Protein AF-A0A940UFV4-F1 (afdb_monomer_lite)

Sequence (91 aa):
MKKFSGSCAVFVGAVFCISLAAVAAAAPVVVFDQAHDERFVITSDEPLQLSGLAAVMKAEGLDVRSGSAPLTDDSLKGVDALVSSGPFRPL

Secondary structure (DSSP, 8-state):
-----THHHHHHHHHHHHHTT---PPPPEEEEE-TT--SS-SS--STT-THHHHHHHHHTT-EEEEE-S---TTTTTT-SEEE-S--SS--

Radius of gyration: 23.02 Å; chains: 1; bounding box: 46×26×75 Å

pLDDT: mean 84.58, std 18.18, range [38.47, 98.31]

Foldseek 3Di:
DDDDDCPVVVVVVVVVVVVVPPPPDQAAEEEEEPLQVQPADLVDPDPNHCVVVQVVSVVVVHRYYYDNDPDDPVSCVRHRYYDYDDGPHDD

Structure (mmCIF, N/CA/C/O backbone):
data_AF-A0A940UFV4-F1
#
_entry.id   AF-A0A940UFV4-F1
#
loop_
_atom_site.group_PDB
_atom_site.id
_atom_site.type_symbol
_atom_site.label_atom_id
_atom_site.label_alt_id
_atom_site.label_comp_id
_atom_site.label_asym_id
_atom_site.label_entity_id
_atom_site.label_seq_id
_atom_site.pdbx_PDB_ins_code
_atom_site.Cartn_x
_atom_site.Cartn_y
_atom_site.Cartn_z
_atom_site.occupancy
_atom_site.B_iso_or_equiv
_atom_site.auth_seq_id
_atom_site.auth_comp_id
_atom_site.auth_asym_id
_atom_site.auth_atom_id
_atom_site.pdbx_PDB_model_num
ATOM 1 N N 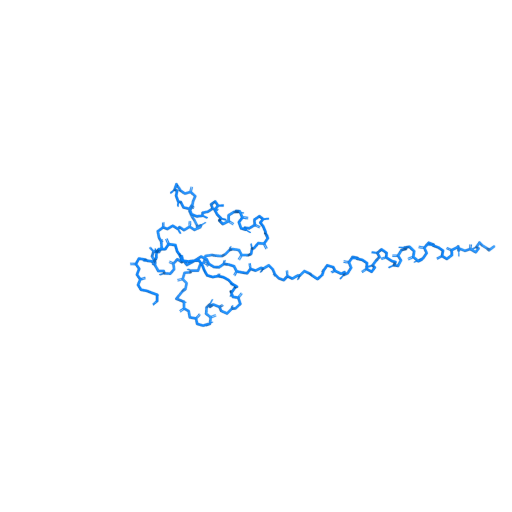. MET A 1 1 ? -30.409 -2.983 59.836 1.00 38.47 1 MET A N 1
ATOM 2 C CA . MET A 1 1 ? -30.386 -3.494 58.446 1.00 38.47 1 MET A CA 1
ATOM 3 C C . MET A 1 1 ? -30.506 -2.293 57.511 1.00 38.47 1 MET A C 1
ATOM 5 O O . MET A 1 1 ? -31.558 -1.668 57.472 1.00 38.47 1 MET A O 1
ATOM 9 N N . LYS A 1 2 ? -29.397 -1.863 56.893 1.00 41.72 2 LYS A N 1
ATOM 10 C CA . LYS A 1 2 ? -29.335 -0.641 56.070 1.00 41.72 2 LYS A CA 1
ATOM 11 C C . LYS A 1 2 ? -29.897 -0.950 54.680 1.00 41.72 2 LYS A C 1
ATOM 13 O O . LYS A 1 2 ? -29.318 -1.755 53.959 1.00 41.72 2 LYS A O 1
ATOM 18 N N . LYS A 1 3 ? -31.036 -0.343 54.332 1.00 49.16 3 LYS A N 1
ATOM 19 C CA . LYS A 1 3 ? -31.616 -0.390 52.983 1.00 49.16 3 LYS A CA 1
ATOM 20 C C . LYS A 1 3 ? -30.663 0.350 52.041 1.00 49.16 3 LYS A C 1
ATOM 22 O O . LYS A 1 3 ? -30.576 1.573 52.096 1.00 49.16 3 LYS A O 1
ATOM 27 N N . PHE A 1 4 ? -29.903 -0.396 51.245 1.00 49.28 4 PHE A N 1
ATOM 28 C CA . PHE A 1 4 ? -29.076 0.171 50.186 1.00 49.28 4 PHE A CA 1
ATOM 29 C C . PHE A 1 4 ? -29.997 0.784 49.124 1.00 49.28 4 PHE A C 1
ATOM 31 O O . PHE A 1 4 ? -30.858 0.112 48.561 1.00 49.28 4 PHE A O 1
ATOM 38 N N . SER A 1 5 ? -29.849 2.094 48.936 1.00 49.38 5 SER A N 1
ATOM 39 C CA . SER A 1 5 ? -30.616 2.923 48.009 1.00 49.38 5 SER A CA 1
ATOM 40 C C . SER A 1 5 ? -30.352 2.501 46.558 1.00 49.38 5 SER A C 1
ATOM 42 O O . SER A 1 5 ? -29.202 2.468 46.115 1.00 49.38 5 SER A O 1
ATOM 44 N N . GLY A 1 6 ? -31.422 2.186 45.821 1.00 55.53 6 GLY A N 1
ATOM 45 C CA . GLY A 1 6 ? -31.391 1.679 44.443 1.00 55.53 6 GLY A CA 1
ATOM 46 C C . GLY A 1 6 ? -30.798 2.637 43.401 1.00 55.53 6 GLY A C 1
ATOM 47 O O . GLY A 1 6 ? -30.512 2.207 42.288 1.00 55.53 6 GLY A O 1
ATOM 48 N N . SER A 1 7 ? -30.534 3.900 43.751 1.00 54.72 7 SER A N 1
ATOM 49 C CA . SER A 1 7 ? -29.946 4.884 42.828 1.00 54.72 7 SER A CA 1
ATOM 50 C C . SER A 1 7 ? -28.494 4.583 42.440 1.00 54.72 7 SER A C 1
ATOM 52 O O . SER A 1 7 ? -28.064 4.981 41.362 1.00 54.72 7 SER A O 1
ATOM 54 N N . CYS A 1 8 ? -27.739 3.856 43.274 1.00 51.53 8 CYS A N 1
ATOM 55 C CA . CYS A 1 8 ? -26.339 3.523 42.978 1.00 51.53 8 CYS A CA 1
ATOM 56 C C . CYS A 1 8 ? -26.228 2.390 41.939 1.00 51.53 8 CYS A C 1
ATOM 58 O O . CYS A 1 8 ? -25.389 2.435 41.045 1.00 51.53 8 CYS A O 1
ATOM 60 N N . ALA A 1 9 ? -27.131 1.404 42.004 1.00 55.12 9 ALA A N 1
ATOM 61 C CA . ALA A 1 9 ? -27.144 0.272 41.077 1.00 55.12 9 ALA A CA 1
ATOM 62 C C . ALA A 1 9 ? -27.529 0.687 39.646 1.00 55.12 9 ALA A C 1
ATOM 64 O O . ALA A 1 9 ? -26.972 0.169 38.681 1.00 55.12 9 ALA A O 1
ATOM 65 N N . VAL A 1 10 ? -28.436 1.661 39.505 1.00 57.22 10 VAL A N 1
ATOM 66 C CA . VAL A 1 10 ? -28.870 2.178 38.196 1.00 57.22 10 VAL A CA 1
ATOM 67 C C . VAL A 1 10 ? -27.757 2.978 37.513 1.00 57.22 10 VAL A C 1
ATOM 69 O O . VAL A 1 10 ? -27.536 2.815 36.316 1.00 57.22 10 VAL A O 1
ATOM 72 N N . PHE A 1 11 ? -27.005 3.784 38.271 1.00 56.47 11 PHE A N 1
ATOM 73 C CA . PHE A 1 11 ? -25.869 4.542 37.735 1.00 56.47 11 PHE A CA 1
ATOM 74 C C . PHE A 1 11 ? -24.725 3.631 37.271 1.00 56.47 11 PHE A C 1
ATOM 76 O O . PHE A 1 11 ? -24.172 3.844 36.195 1.00 56.47 11 PHE A O 1
ATOM 83 N N . VAL A 1 12 ? -24.403 2.584 38.038 1.00 59.34 12 VAL A N 1
ATOM 84 C CA . VAL A 1 12 ? -23.356 1.616 37.665 1.00 59.34 12 VAL A CA 1
ATOM 85 C C . VAL A 1 12 ? -23.765 0.796 36.434 1.00 59.34 12 VAL A C 1
ATOM 87 O O . VAL A 1 12 ? -22.943 0.585 35.544 1.00 59.34 12 VAL A O 1
ATOM 90 N N . GLY A 1 13 ? -25.036 0.393 36.335 1.00 58.50 13 GLY A N 1
ATOM 91 C CA . GLY A 1 13 ? -25.554 -0.323 35.163 1.00 58.50 13 GLY A CA 1
ATOM 92 C C . GLY A 1 13 ? -25.553 0.522 33.884 1.00 58.50 13 GLY A C 1
ATOM 93 O O . GLY A 1 13 ? -25.146 0.039 32.831 1.00 58.50 13 GLY A O 1
ATOM 94 N N . ALA A 1 14 ? -25.939 1.800 33.973 1.00 58.50 14 ALA A N 1
ATOM 95 C CA . ALA A 1 14 ? -25.961 2.704 32.821 1.00 58.50 14 ALA A CA 1
ATOM 96 C C . ALA A 1 14 ? -24.553 3.008 32.274 1.00 58.50 14 ALA A C 1
ATOM 98 O O . ALA A 1 14 ? -24.367 3.056 31.060 1.00 58.50 14 ALA A O 1
ATOM 99 N N . VAL A 1 15 ? -23.550 3.153 33.147 1.00 59.06 15 VAL A N 1
ATOM 100 C CA . VAL A 1 15 ? -22.149 3.376 32.742 1.00 59.06 15 VAL A CA 1
ATOM 101 C C . VAL A 1 15 ? -21.542 2.129 32.085 1.00 59.06 15 VAL A C 1
ATOM 103 O O . VAL A 1 15 ? -20.798 2.258 31.117 1.00 59.06 15 VAL A O 1
ATOM 106 N N . PHE A 1 16 ? -21.901 0.926 32.549 1.00 60.88 16 PHE A N 1
ATOM 107 C CA . PHE A 1 16 ? -21.438 -0.334 31.955 1.00 60.88 16 PHE A CA 1
ATOM 108 C C . PHE A 1 16 ? -22.029 -0.592 30.559 1.00 60.88 16 PHE A C 1
ATOM 110 O O . PHE A 1 16 ? -21.358 -1.154 29.704 1.00 60.88 16 PHE A O 1
ATOM 117 N N . CYS A 1 17 ? -23.258 -0.150 30.276 1.00 58.34 17 CYS A N 1
ATOM 118 C CA . CYS A 1 17 ? -23.839 -0.302 28.937 1.00 58.34 17 CYS A CA 1
ATOM 119 C C . CYS A 1 17 ? -23.240 0.662 27.897 1.00 58.34 17 CYS A C 1
ATOM 121 O O . CYS A 1 17 ? -23.220 0.334 26.712 1.00 58.34 17 CYS A O 1
ATOM 123 N N . ILE A 1 18 ? -22.731 1.829 28.314 1.00 59.41 18 ILE A N 1
ATOM 124 C CA . ILE A 1 18 ? -22.127 2.818 27.402 1.00 59.41 18 ILE A CA 1
ATOM 125 C C . ILE A 1 18 ? -20.739 2.360 26.918 1.00 59.41 18 ILE A C 1
ATOM 127 O O . ILE A 1 18 ? -20.363 2.652 25.785 1.00 59.41 18 ILE A O 1
ATOM 131 N N . SER A 1 19 ? -19.996 1.585 27.714 1.00 56.94 19 SER A N 1
ATOM 132 C CA . SER A 1 19 ? -18.667 1.084 27.330 1.00 56.94 19 SER A CA 1
ATOM 133 C C . SER A 1 19 ? -18.690 -0.077 26.326 1.00 56.94 19 SER A C 1
ATOM 135 O O . SER A 1 19 ? -17.685 -0.302 25.658 1.00 56.94 19 SER A O 1
ATOM 137 N N . LEU A 1 20 ? -19.816 -0.786 26.164 1.00 56.19 20 LEU A N 1
ATOM 138 C CA . LEU A 1 20 ? -19.953 -1.863 25.169 1.00 56.19 20 LEU A CA 1
ATOM 139 C C . LEU A 1 20 ? -20.362 -1.378 23.767 1.00 56.19 20 LEU A C 1
ATOM 141 O O . LEU A 1 20 ? -20.310 -2.160 22.821 1.00 56.19 20 LEU A O 1
ATOM 145 N N . ALA A 1 21 ? -20.758 -0.112 23.607 1.00 54.97 21 ALA A N 1
ATOM 146 C CA . ALA A 1 21 ? -21.214 0.422 22.320 1.00 54.97 21 ALA A CA 1
ATOM 147 C C . ALA A 1 21 ? -20.074 0.884 21.393 1.00 54.97 21 ALA A C 1
ATOM 149 O O . ALA A 1 21 ? -20.333 1.284 20.258 1.00 54.97 21 ALA A O 1
ATOM 150 N N . ALA A 1 22 ? -18.814 0.798 21.832 1.00 58.47 22 ALA A N 1
ATOM 151 C CA . ALA A 1 22 ? -17.667 0.937 20.945 1.00 58.47 22 ALA A CA 1
ATOM 152 C C . ALA A 1 22 ? -17.531 -0.340 20.100 1.00 58.47 22 ALA A C 1
ATOM 154 O O . ALA A 1 22 ? -16.678 -1.191 20.348 1.00 58.47 22 ALA A O 1
ATOM 155 N N . VAL A 1 23 ? -18.406 -0.492 19.105 1.00 58.97 23 VAL A N 1
ATOM 156 C CA . VAL A 1 23 ? -18.178 -1.416 17.996 1.00 58.97 23 VAL A CA 1
ATOM 157 C C . VAL A 1 23 ? -16.921 -0.908 17.299 1.00 58.97 23 VAL A C 1
ATOM 159 O O . VAL A 1 23 ? -16.972 0.059 16.543 1.00 58.97 23 VAL A O 1
ATOM 162 N N . ALA A 1 24 ? -15.775 -1.507 17.620 1.00 65.50 24 ALA A N 1
ATOM 163 C CA . ALA A 1 24 ? -14.534 -1.267 16.907 1.00 65.50 24 ALA A CA 1
ATOM 164 C C . ALA A 1 24 ? -14.724 -1.784 15.475 1.00 65.50 24 ALA A C 1
ATOM 166 O O . ALA A 1 24 ? -14.530 -2.968 15.200 1.00 65.50 24 ALA A O 1
ATOM 167 N N . ALA A 1 25 ? -15.192 -0.913 14.577 1.00 73.19 25 ALA A N 1
ATOM 168 C CA . ALA A 1 25 ? -15.132 -1.178 13.151 1.00 73.19 25 ALA A CA 1
ATOM 169 C C . ALA A 1 25 ? -13.660 -1.419 12.796 1.00 73.19 25 ALA A C 1
ATOM 171 O O . ALA A 1 25 ? -12.784 -0.694 13.272 1.00 73.19 25 ALA A O 1
ATOM 172 N N . ALA A 1 26 ? -13.386 -2.472 12.023 1.00 83.69 26 ALA A N 1
ATOM 173 C CA . ALA A 1 26 ? -12.031 -2.743 11.569 1.00 83.69 26 ALA A CA 1
ATOM 174 C C . ALA A 1 26 ? -11.492 -1.507 10.831 1.00 83.69 26 ALA A C 1
ATOM 176 O O . ALA A 1 26 ? -12.220 -0.885 10.055 1.00 83.69 26 ALA A O 1
ATOM 177 N N . ALA A 1 27 ? -10.241 -1.140 11.113 1.00 93.00 27 ALA A N 1
ATOM 178 C CA . ALA A 1 27 ? -9.574 -0.043 10.426 1.00 93.00 27 ALA A CA 1
ATOM 179 C C . ALA A 1 27 ? -9.579 -0.305 8.910 1.00 93.00 27 ALA A C 1
ATOM 181 O O . ALA A 1 27 ? -9.217 -1.418 8.515 1.00 93.00 27 ALA A O 1
ATOM 182 N N . PRO A 1 28 ? -9.953 0.679 8.068 1.00 96.62 28 PRO A N 1
ATOM 183 C CA . PRO A 1 28 ? -9.878 0.521 6.625 1.00 96.62 28 PRO A CA 1
ATOM 184 C C . PRO A 1 28 ? -8.458 0.154 6.191 1.00 96.62 28 PRO A C 1
ATOM 186 O O . PRO A 1 28 ? -7.489 0.799 6.606 1.00 96.62 28 PRO A O 1
ATOM 189 N N . VAL A 1 29 ? -8.340 -0.875 5.361 1.00 98.12 29 VAL A N 1
ATOM 190 C CA . VAL A 1 29 ? -7.069 -1.391 4.85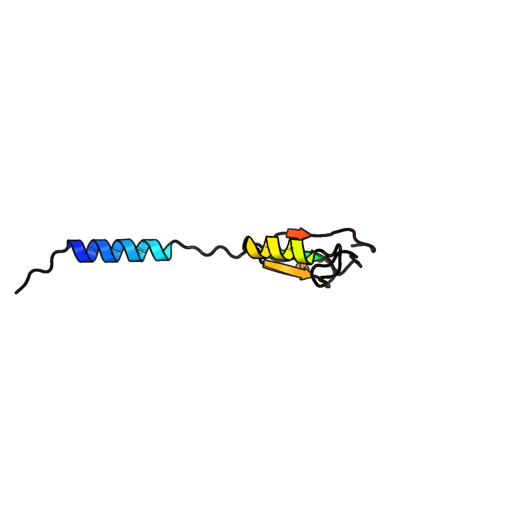8 1.00 98.12 29 VAL A CA 1
ATOM 191 C C . VAL A 1 29 ? -6.698 -0.661 3.575 1.00 98.12 29 VAL A C 1
ATOM 193 O O . VAL A 1 29 ? -7.387 -0.765 2.559 1.00 98.12 29 VAL A O 1
ATOM 196 N N . VAL A 1 30 ? -5.566 0.038 3.607 1.00 98.31 30 VAL A N 1
ATOM 197 C CA . VAL A 1 30 ? -4.993 0.731 2.452 1.00 98.31 30 VAL A CA 1
ATOM 198 C C . VAL A 1 30 ? -3.698 0.055 2.042 1.00 98.31 30 VAL A C 1
ATOM 200 O O . VAL A 1 30 ? -2.758 -0.040 2.833 1.00 98.31 30 VAL A O 1
ATOM 203 N N . VAL A 1 31 ? -3.624 -0.377 0.787 1.00 98.12 31 VAL A N 1
ATOM 204 C CA . VAL A 1 31 ? -2.413 -0.970 0.213 1.00 98.12 31 VAL A CA 1
ATOM 205 C C . VAL A 1 31 ? -1.771 0.012 -0.757 1.00 98.12 31 VAL A C 1
ATOM 207 O O . VAL A 1 31 ? -2.411 0.470 -1.698 1.00 98.12 31 VAL A O 1
ATOM 210 N N . PHE A 1 32 ? -0.494 0.312 -0.540 1.00 97.75 32 PHE A N 1
ATOM 211 C CA . PHE A 1 32 ? 0.351 1.016 -1.501 1.00 97.75 32 PHE A CA 1
ATOM 212 C C . PHE A 1 32 ? 1.010 -0.002 -2.421 1.00 97.75 32 PHE A C 1
ATOM 214 O O . PHE A 1 32 ? 1.762 -0.860 -1.946 1.00 97.75 32 PHE A O 1
ATOM 221 N N . ASP A 1 33 ? 0.728 0.097 -3.715 1.00 96.81 33 ASP A N 1
ATOM 222 C CA . ASP A 1 33 ? 1.348 -0.742 -4.729 1.00 96.81 33 ASP A CA 1
ATOM 223 C C . ASP A 1 33 ? 2.866 -0.516 -4.763 1.00 96.81 33 ASP A C 1
ATOM 225 O O . ASP A 1 33 ? 3.363 0.608 -4.722 1.00 96.81 33 ASP A O 1
ATOM 229 N N . GLN A 1 34 ? 3.608 -1.615 -4.793 1.00 94.94 34 GLN A N 1
ATOM 230 C CA . GLN A 1 34 ? 5.042 -1.686 -5.058 1.00 94.94 34 GLN A CA 1
ATOM 231 C C . GLN A 1 34 ? 5.374 -2.850 -5.999 1.00 94.94 34 GLN A C 1
ATOM 233 O O . GLN A 1 34 ? 6.540 -3.063 -6.329 1.00 94.94 34 GLN A O 1
ATOM 238 N N . ALA A 1 35 ? 4.371 -3.614 -6.441 1.00 94.19 35 ALA A N 1
ATOM 239 C CA . ALA A 1 35 ? 4.566 -4.687 -7.398 1.00 94.19 35 ALA A CA 1
ATOM 240 C C . ALA A 1 35 ? 4.929 -4.118 -8.773 1.00 94.19 35 ALA A C 1
ATOM 242 O O . ALA A 1 35 ? 5.644 -4.779 -9.518 1.00 94.19 35 ALA A O 1
ATOM 243 N N . HIS A 1 36 ? 4.504 -2.893 -9.099 1.00 96.12 36 HIS A N 1
ATOM 244 C CA . HIS A 1 36 ? 4.638 -2.307 -10.438 1.00 96.12 36 HIS A CA 1
ATOM 245 C C . HIS A 1 36 ? 5.749 -1.263 -10.593 1.00 96.12 36 HIS A C 1
ATOM 247 O O . HIS A 1 36 ? 5.622 -0.305 -11.358 1.00 96.12 36 HIS A O 1
ATOM 253 N N . ASP A 1 37 ? 6.873 -1.475 -9.906 1.00 94.50 37 ASP A N 1
ATOM 254 C CA . ASP A 1 37 ? 8.078 -0.634 -9.999 1.00 94.50 37 ASP A CA 1
ATOM 255 C C . ASP A 1 37 ? 7.851 0.850 -9.646 1.00 94.50 37 ASP A C 1
ATOM 257 O O . ASP A 1 37 ? 8.607 1.731 -10.078 1.00 94.50 37 ASP A O 1
ATOM 261 N N . GLU A 1 38 ? 6.835 1.098 -8.818 1.00 93.62 38 GLU A N 1
ATOM 262 C CA . GLU A 1 38 ? 6.488 2.383 -8.213 1.00 93.62 38 GLU A CA 1
ATOM 263 C C . GLU A 1 38 ? 7.732 3.038 -7.589 1.00 93.62 38 GLU A C 1
ATOM 265 O O . GLU A 1 38 ? 8.476 2.424 -6.820 1.00 93.62 38 GLU A O 1
ATOM 270 N N . ARG A 1 39 ? 8.000 4.296 -7.960 1.00 93.81 39 ARG A N 1
ATOM 271 C CA . ARG A 1 39 ? 9.203 5.032 -7.516 1.00 93.81 39 ARG A CA 1
ATOM 272 C C . ARG A 1 39 ? 9.011 5.752 -6.181 1.00 93.81 39 ARG A C 1
ATOM 274 O O . ARG A 1 39 ? 10.004 6.096 -5.539 1.00 93.81 39 ARG A O 1
ATOM 281 N N . PHE A 1 40 ? 7.758 5.987 -5.797 1.00 94.94 40 PHE A N 1
ATOM 282 C CA . PHE A 1 40 ? 7.369 6.669 -4.569 1.00 94.94 40 PHE A CA 1
ATOM 283 C C . PHE A 1 40 ? 6.780 5.640 -3.598 1.00 94.94 40 PHE A C 1
ATOM 285 O O . PHE A 1 40 ? 5.618 5.263 -3.682 1.00 94.94 40 PHE A O 1
ATOM 292 N N . VAL A 1 41 ? 7.599 5.144 -2.676 1.00 95.81 41 VAL A N 1
ATOM 293 C CA . VAL A 1 41 ? 7.248 4.048 -1.770 1.00 95.81 41 VAL A CA 1
ATOM 294 C C . VAL A 1 41 ? 7.049 4.537 -0.339 1.00 95.81 41 VAL A C 1
ATOM 296 O O . VAL A 1 41 ? 7.589 5.555 0.085 1.00 95.81 41 VAL A O 1
ATOM 299 N N . ILE A 1 42 ? 6.282 3.781 0.445 1.00 97.12 42 ILE A N 1
ATOM 300 C CA . ILE A 1 42 ? 6.080 4.048 1.881 1.00 97.12 42 ILE A CA 1
ATOM 301 C C . ILE A 1 42 ? 7.155 3.406 2.771 1.00 97.12 42 ILE A C 1
ATOM 303 O O . ILE A 1 42 ? 7.177 3.626 3.978 1.00 97.12 42 ILE A O 1
ATOM 307 N N . THR A 1 43 ? 8.012 2.571 2.179 1.00 96.06 43 THR A N 1
ATOM 308 C CA . THR A 1 43 ? 9.069 1.791 2.843 1.00 96.06 43 THR A CA 1
ATOM 309 C C . THR A 1 43 ? 10.407 2.529 2.904 1.00 96.06 43 THR A C 1
ATOM 311 O O . THR A 1 43 ? 11.366 1.987 3.444 1.00 96.06 43 THR A O 1
ATOM 314 N N . SER A 1 44 ? 10.473 3.754 2.373 1.00 95.50 44 SER A N 1
ATOM 315 C CA . SER A 1 44 ? 11.648 4.624 2.402 1.00 95.50 44 SER A CA 1
ATOM 316 C C . SER A 1 44 ? 11.291 5.991 2.990 1.00 95.50 44 SER A C 1
ATOM 318 O O . SER A 1 44 ? 10.204 6.526 2.759 1.00 95.50 44 SER A O 1
ATOM 320 N N . ASP A 1 45 ? 12.207 6.543 3.776 1.00 95.81 45 ASP A N 1
ATOM 321 C CA . ASP A 1 45 ? 1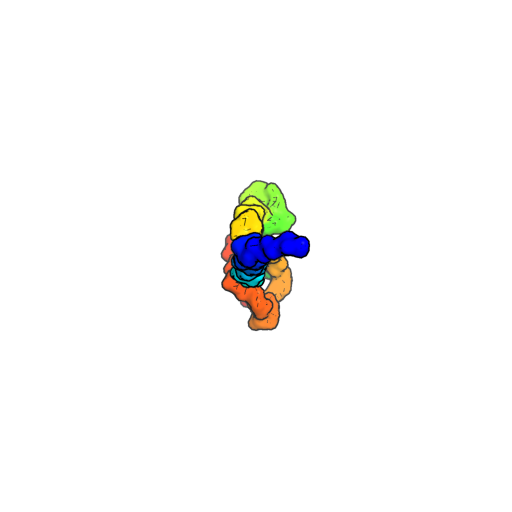2.170 7.866 4.405 1.00 95.81 45 ASP A CA 1
ATOM 322 C C . ASP A 1 45 ? 13.006 8.917 3.654 1.00 95.81 45 ASP A C 1
ATOM 324 O O . ASP A 1 45 ? 13.111 10.061 4.095 1.00 95.81 45 ASP A O 1
ATOM 328 N N . GLU A 1 46 ? 13.551 8.554 2.491 1.00 96.00 46 GLU A N 1
ATOM 329 C CA . GLU A 1 46 ? 14.258 9.476 1.605 1.00 96.00 46 GLU A CA 1
ATOM 330 C C . GLU A 1 46 ? 13.330 10.593 1.084 1.00 96.00 46 GLU A C 1
ATOM 332 O O . GLU A 1 46 ? 12.100 10.441 1.049 1.00 96.00 46 GLU A O 1
ATOM 337 N N . PRO A 1 47 ? 13.884 11.732 0.629 1.00 94.75 47 PRO A N 1
ATOM 338 C CA . PRO A 1 47 ? 13.085 12.820 0.083 1.00 94.75 47 PRO A CA 1
ATOM 339 C C . PRO A 1 47 ? 12.125 12.362 -1.023 1.00 94.75 47 PRO A C 1
ATOM 341 O O . PRO A 1 47 ? 12.477 11.552 -1.880 1.00 94.75 47 PRO A O 1
ATOM 344 N N . LEU A 1 48 ? 10.920 12.947 -1.024 1.00 92.31 48 LEU A N 1
ATOM 345 C CA . LEU A 1 48 ? 9.824 12.692 -1.977 1.00 92.31 48 LEU A CA 1
ATOM 346 C C . LEU A 1 48 ? 9.145 11.319 -1.861 1.00 92.31 48 LEU A C 1
ATOM 348 O O . LEU A 1 48 ? 8.180 11.069 -2.580 1.00 92.31 48 LEU A O 1
ATOM 352 N N . GLN A 1 49 ? 9.592 10.453 -0.953 1.00 97.00 49 GLN A N 1
ATOM 353 C CA . GLN A 1 49 ? 8.926 9.183 -0.679 1.00 97.00 49 GLN A CA 1
ATOM 354 C C . GLN A 1 49 ? 7.610 9.386 0.092 1.00 97.00 49 GLN A C 1
ATOM 356 O O . GLN A 1 49 ? 7.343 10.449 0.658 1.00 97.00 49 GLN A O 1
ATOM 361 N N . LEU A 1 50 ? 6.756 8.358 0.116 1.00 97.25 50 LEU A N 1
ATOM 362 C CA . LEU A 1 50 ? 5.389 8.449 0.654 1.00 97.25 50 LEU A CA 1
ATOM 363 C C . LEU A 1 50 ? 5.271 8.030 2.123 1.00 97.25 50 LEU A C 1
ATOM 365 O O . LEU A 1 50 ? 4.162 7.948 2.651 1.00 97.25 50 LEU A O 1
ATOM 369 N N . SER A 1 51 ? 6.383 7.784 2.815 1.00 97.25 51 SER A N 1
ATOM 370 C CA . SER A 1 51 ? 6.385 7.428 4.242 1.00 97.25 51 SER A CA 1
ATOM 371 C C . SER A 1 51 ? 5.695 8.482 5.117 1.00 97.25 51 SER A C 1
ATOM 373 O O . SER A 1 51 ? 4.959 8.120 6.036 1.00 97.25 51 SER A O 1
ATOM 375 N N . GLY A 1 52 ? 5.835 9.773 4.793 1.00 97.31 52 GLY A N 1
ATOM 376 C CA . GLY A 1 52 ? 5.118 10.858 5.474 1.00 97.31 52 GLY A CA 1
ATOM 377 C C . GLY A 1 52 ? 3.597 10.789 5.289 1.00 97.31 52 GLY A C 1
ATOM 378 O O . GLY A 1 52 ? 2.851 10.920 6.258 1.00 97.31 52 GLY A O 1
ATOM 379 N N . LEU A 1 53 ? 3.124 10.507 4.070 1.00 97.00 53 LEU A N 1
ATOM 380 C CA . LEU A 1 53 ? 1.696 10.306 3.801 1.00 97.00 53 LEU A CA 1
ATOM 381 C C . LEU A 1 53 ? 1.169 9.067 4.536 1.00 97.00 53 LEU A C 1
ATOM 383 O O . LEU A 1 53 ? 0.131 9.133 5.192 1.00 97.00 53 LEU A O 1
ATOM 387 N N . ALA A 1 54 ? 1.912 7.958 4.490 1.00 97.81 54 ALA A N 1
ATOM 388 C CA . ALA A 1 54 ? 1.563 6.744 5.219 1.00 97.81 54 ALA A CA 1
ATOM 389 C C . ALA A 1 54 ? 1.479 6.984 6.733 1.00 97.81 54 ALA A C 1
ATOM 391 O O . ALA A 1 54 ? 0.601 6.428 7.389 1.00 97.81 54 ALA A O 1
ATOM 392 N N . ALA A 1 55 ? 2.359 7.819 7.294 1.00 97.94 55 ALA A N 1
ATOM 393 C CA . ALA A 1 55 ? 2.315 8.191 8.704 1.00 97.94 55 ALA A CA 1
ATOM 394 C C . ALA A 1 55 ? 1.044 8.981 9.053 1.00 97.94 55 ALA A C 1
ATOM 396 O O . ALA A 1 55 ? 0.402 8.664 10.051 1.00 97.94 55 ALA A O 1
ATOM 397 N N . VAL A 1 56 ? 0.644 9.948 8.217 1.00 98.12 56 VAL A N 1
ATOM 398 C CA . VAL A 1 56 ? -0.617 10.691 8.395 1.00 98.12 56 VAL A CA 1
ATOM 399 C C . VAL A 1 56 ? -1.816 9.741 8.345 1.00 98.12 56 VAL A C 1
ATOM 401 O O . VAL A 1 56 ? -2.641 9.753 9.248 1.00 98.12 56 VAL A O 1
ATOM 404 N N . MET A 1 57 ? -1.883 8.853 7.351 1.00 97.94 57 MET A N 1
ATOM 405 C CA . MET A 1 57 ? -2.990 7.895 7.227 1.00 97.94 57 MET A CA 1
ATOM 406 C C . MET A 1 57 ? -3.061 6.924 8.417 1.00 97.94 57 MET A C 1
ATOM 408 O O . MET A 1 57 ? -4.140 6.653 8.935 1.00 97.94 57 MET A O 1
ATOM 412 N N . LYS A 1 58 ? -1.916 6.441 8.912 1.00 97.81 58 LYS A N 1
ATOM 413 C CA . LYS A 1 58 ? -1.873 5.624 10.137 1.00 97.81 58 LYS A CA 1
ATOM 414 C C . LYS A 1 58 ? -2.342 6.407 11.365 1.00 97.81 58 LYS A C 1
ATOM 416 O O . LYS A 1 58 ? -3.034 5.843 12.207 1.00 97.81 58 LYS A O 1
ATOM 421 N N . ALA A 1 59 ? -1.983 7.688 11.471 1.00 97.69 59 ALA A N 1
ATOM 422 C CA . ALA A 1 59 ? -2.426 8.552 12.565 1.00 97.69 59 ALA A CA 1
ATOM 423 C C . ALA A 1 59 ? -3.949 8.780 12.553 1.00 97.69 59 ALA A C 1
ATOM 425 O O . ALA A 1 59 ? -4.554 8.859 13.618 1.00 97.69 59 ALA A O 1
ATOM 426 N N . GLU A 1 60 ? -4.569 8.788 11.371 1.00 96.88 60 GLU A N 1
ATOM 427 C CA . GLU A 1 60 ? -6.030 8.826 11.184 1.00 96.88 60 GLU A CA 1
ATOM 428 C C . GLU A 1 60 ? -6.715 7.460 11.411 1.00 96.88 60 GLU A C 1
ATOM 430 O O . GLU A 1 60 ? -7.925 7.322 11.234 1.00 96.88 60 GLU A O 1
ATOM 435 N N . GLY A 1 61 ? -5.964 6.430 11.815 1.00 96.38 61 GLY A N 1
ATOM 436 C CA . GLY A 1 61 ? -6.505 5.120 12.181 1.00 96.38 61 GLY A CA 1
ATOM 437 C C . GLY A 1 61 ? -6.689 4.143 11.019 1.00 96.38 61 GLY A C 1
ATOM 438 O O . GLY A 1 61 ? -7.416 3.165 11.179 1.00 96.38 61 GLY A O 1
ATOM 439 N N . LEU A 1 62 ? -6.046 4.373 9.869 1.00 97.75 62 LEU A N 1
ATOM 440 C CA . LEU A 1 62 ? -6.056 3.439 8.739 1.00 97.75 62 LEU A CA 1
ATOM 441 C C . LEU A 1 62 ? -4.972 2.358 8.897 1.00 97.75 62 LEU A C 1
ATOM 443 O O . LEU A 1 62 ? -3.856 2.633 9.351 1.00 97.75 62 LEU A O 1
ATOM 447 N N . ASP A 1 63 ? -5.267 1.135 8.453 1.00 97.88 63 ASP A N 1
ATOM 448 C CA . ASP A 1 63 ? -4.276 0.062 8.341 1.00 97.88 63 ASP A CA 1
ATOM 449 C C . ASP A 1 63 ? -3.535 0.181 7.003 1.00 97.88 63 ASP A C 1
ATOM 451 O O . ASP A 1 63 ? -4.013 -0.254 5.955 1.00 97.88 63 ASP A O 1
ATOM 455 N N . VAL A 1 64 ? -2.366 0.822 7.036 1.00 98.19 64 VAL A N 1
ATOM 456 C CA . VAL A 1 64 ? -1.557 1.104 5.845 1.00 98.19 64 VAL A CA 1
ATOM 457 C C . VAL A 1 64 ? -0.467 0.053 5.645 1.00 98.19 64 VAL A C 1
ATOM 459 O O . VAL A 1 64 ? 0.442 -0.086 6.473 1.00 98.19 64 VAL A O 1
ATOM 462 N N . ARG A 1 65 ? -0.504 -0.609 4.486 1.00 97.50 65 ARG A N 1
ATOM 463 C CA . ARG A 1 65 ? 0.381 -1.713 4.090 1.00 97.50 65 ARG A CA 1
ATOM 464 C C . ARG A 1 65 ? 1.063 -1.418 2.751 1.00 97.50 65 ARG A C 1
ATOM 466 O O . ARG A 1 65 ? 0.522 -0.690 1.923 1.00 97.50 65 ARG A O 1
ATOM 473 N N . SER A 1 66 ? 2.234 -2.003 2.511 1.00 96.75 66 SER A N 1
ATOM 474 C CA . SER A 1 66 ? 2.830 -2.080 1.171 1.00 96.75 66 SER A CA 1
ATOM 475 C C . SER A 1 66 ? 2.479 -3.420 0.521 1.00 96.75 66 SER A C 1
ATOM 477 O O . SER A 1 66 ? 2.489 -4.455 1.186 1.00 96.75 66 SER A O 1
ATOM 479 N N . GLY A 1 67 ? 2.160 -3.407 -0.773 1.00 95.31 67 GLY A N 1
ATOM 480 C CA . GLY A 1 67 ? 1.838 -4.598 -1.556 1.00 95.31 67 GLY A CA 1
ATOM 481 C C . GLY A 1 67 ? 2.873 -4.834 -2.648 1.00 95.31 67 GLY A C 1
ATOM 482 O O . GLY A 1 67 ? 3.009 -4.020 -3.549 1.00 95.31 6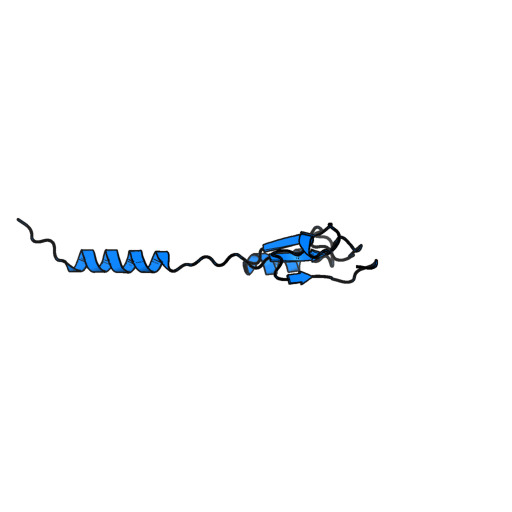7 GLY A O 1
ATOM 483 N N . SER A 1 68 ? 3.599 -5.949 -2.582 1.00 93.12 68 SER A N 1
ATOM 484 C CA . SER A 1 68 ? 4.565 -6.367 -3.614 1.00 93.12 68 SER A CA 1
ATOM 485 C C . SER A 1 68 ? 4.098 -7.575 -4.433 1.00 93.12 68 SER A C 1
ATOM 487 O O . SER A 1 68 ? 4.785 -8.003 -5.360 1.00 93.12 68 SER A O 1
ATOM 489 N N . ALA A 1 69 ? 2.936 -8.138 -4.092 1.00 92.00 69 ALA A N 1
ATOM 490 C CA . ALA A 1 69 ? 2.304 -9.206 -4.854 1.00 92.00 69 ALA A CA 1
ATOM 491 C C . ALA A 1 69 ? 1.587 -8.640 -6.096 1.00 92.00 69 ALA A C 1
ATOM 493 O O . ALA A 1 69 ? 1.119 -7.502 -6.042 1.00 92.00 69 ALA A O 1
ATOM 494 N N . PRO A 1 70 ? 1.456 -9.421 -7.188 1.00 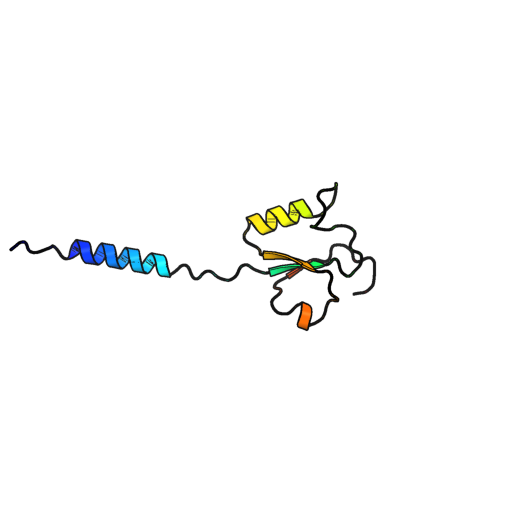93.56 70 PRO A N 1
ATOM 495 C CA . PRO A 1 70 ? 0.619 -9.045 -8.326 1.00 93.56 70 PRO A CA 1
ATOM 496 C C . PRO A 1 70 ? -0.797 -8.678 -7.883 1.00 93.56 70 PRO A C 1
ATOM 498 O O . PRO A 1 70 ? -1.333 -9.313 -6.973 1.00 93.56 70 PRO A O 1
ATOM 501 N N . LEU A 1 71 ? -1.401 -7.689 -8.540 1.00 94.88 71 LEU A N 1
ATOM 502 C CA . LEU A 1 71 ? -2.761 -7.256 -8.236 1.00 94.88 71 LEU A CA 1
ATOM 503 C C . LEU A 1 71 ? -3.760 -8.242 -8.845 1.00 94.88 71 LEU A C 1
ATOM 505 O O . LEU A 1 71 ? -4.004 -8.253 -10.048 1.00 94.88 71 LEU A O 1
ATOM 509 N N . THR A 1 72 ? -4.327 -9.091 -7.998 1.00 95.75 72 THR A N 1
ATOM 510 C CA . THR A 1 72 ? -5.368 -10.058 -8.350 1.00 95.75 72 THR A CA 1
ATOM 511 C C . THR A 1 72 ? -6.580 -9.875 -7.443 1.00 95.75 72 THR A C 1
ATOM 513 O O . THR A 1 72 ? -6.486 -9.267 -6.374 1.00 95.75 72 THR A O 1
ATOM 516 N N . ASP A 1 73 ? -7.722 -10.447 -7.830 1.00 96.69 73 ASP A N 1
ATOM 517 C CA . ASP A 1 73 ? -8.925 -10.457 -6.986 1.00 96.69 73 ASP A CA 1
ATOM 518 C C . ASP A 1 73 ? -8.632 -11.028 -5.587 1.00 96.69 73 ASP A C 1
ATOM 520 O O . ASP A 1 73 ? -9.099 -10.505 -4.574 1.00 96.69 73 ASP A O 1
ATOM 524 N N . ASP A 1 74 ? -7.801 -12.072 -5.522 1.00 96.00 74 ASP A N 1
ATOM 525 C CA . ASP A 1 74 ? -7.397 -12.699 -4.266 1.00 96.00 74 ASP A CA 1
ATOM 526 C C . ASP A 1 74 ? -6.464 -11.804 -3.439 1.00 96.00 74 ASP A C 1
ATOM 528 O O . ASP A 1 74 ? -6.629 -11.720 -2.220 1.00 96.00 74 ASP A O 1
ATOM 532 N N . SER A 1 75 ? -5.501 -11.115 -4.067 1.00 94.62 75 SER A N 1
ATOM 533 C CA . SER A 1 75 ? -4.556 -10.248 -3.346 1.00 94.62 75 SER A CA 1
ATOM 534 C C . SER A 1 75 ? -5.214 -8.978 -2.805 1.00 94.62 75 SER A C 1
ATOM 536 O O . SER A 1 75 ? -4.728 -8.399 -1.834 1.00 94.62 75 SER A O 1
ATOM 538 N N . LEU A 1 76 ? -6.300 -8.532 -3.440 1.00 96.06 76 LEU A N 1
ATOM 539 C CA . LEU A 1 76 ? -7.065 -7.343 -3.061 1.00 96.06 76 LEU A CA 1
ATOM 540 C C . LEU A 1 76 ? -8.246 -7.655 -2.136 1.00 96.06 76 LEU A C 1
ATOM 542 O O . LEU A 1 76 ? -8.949 -6.749 -1.687 1.00 96.06 76 LEU A O 1
ATOM 546 N N . LYS A 1 77 ? -8.477 -8.927 -1.808 1.00 96.38 77 LYS A N 1
ATOM 547 C CA . LYS A 1 77 ? -9.574 -9.322 -0.930 1.00 96.38 77 LYS A CA 1
ATOM 548 C C . LYS A 1 77 ? -9.423 -8.694 0.460 1.00 96.38 77 LYS A C 1
ATOM 550 O O . LYS A 1 77 ? -8.461 -8.958 1.176 1.00 96.38 77 LYS A O 1
ATOM 555 N N . GLY A 1 78 ? -10.420 -7.906 0.865 1.00 94.81 78 GLY A N 1
ATOM 556 C CA . GLY A 1 78 ? -10.415 -7.201 2.152 1.00 94.81 78 GLY A CA 1
ATOM 557 C C . GLY A 1 78 ? -9.512 -5.965 2.189 1.00 94.81 78 GLY A C 1
ATOM 558 O O . GLY A 1 78 ? -9.210 -5.482 3.275 1.00 94.81 78 GLY A O 1
ATOM 559 N N . VAL A 1 79 ? -9.064 -5.479 1.026 1.00 97.50 79 VAL A N 1
ATOM 560 C CA . VAL A 1 79 ? -8.451 -4.158 0.862 1.00 97.50 79 VAL A CA 1
ATOM 561 C C . VAL A 1 79 ? -9.557 -3.153 0.546 1.00 97.50 79 VAL A C 1
ATOM 563 O O . VAL A 1 79 ? -10.324 -3.357 -0.393 1.00 97.50 79 VAL A O 1
ATOM 566 N N . ASP A 1 80 ? -9.632 -2.069 1.314 1.00 97.81 80 ASP A N 1
ATOM 567 C CA . ASP A 1 80 ? -10.639 -1.016 1.133 1.00 97.81 80 ASP A CA 1
ATOM 568 C C . ASP A 1 80 ? -10.180 0.055 0.134 1.00 97.81 80 ASP A C 1
ATOM 570 O O . ASP A 1 80 ? -11.002 0.677 -0.539 1.00 97.81 80 ASP A O 1
ATOM 574 N N . ALA A 1 81 ? -8.864 0.267 0.013 1.00 97.44 81 ALA A N 1
ATOM 575 C CA . ALA A 1 81 ? -8.282 1.163 -0.982 1.00 97.44 81 ALA A CA 1
ATOM 576 C C . ALA A 1 81 ? -6.911 0.685 -1.484 1.00 97.44 81 ALA A C 1
ATOM 578 O O . ALA A 1 81 ? -6.063 0.229 -0.715 1.00 97.44 81 ALA A O 1
ATOM 579 N N . LEU A 1 82 ? -6.678 0.873 -2.782 1.00 97.19 82 LEU A N 1
ATOM 580 C CA . LEU A 1 82 ? -5.388 0.688 -3.440 1.00 97.19 82 LEU A CA 1
ATOM 581 C C . LEU A 1 82 ? -4.821 2.056 -3.833 1.00 97.19 82 LEU A C 1
ATOM 583 O O . LEU A 1 82 ? -5.516 2.860 -4.455 1.00 97.19 82 LEU A O 1
ATOM 587 N N . VAL A 1 83 ? -3.555 2.303 -3.507 1.00 97.00 83 VAL A N 1
ATOM 588 C CA . VAL A 1 83 ? -2.810 3.496 -3.920 1.00 97.00 83 VAL A CA 1
ATOM 589 C C . VAL A 1 83 ? -1.751 3.085 -4.935 1.00 97.00 83 VAL A C 1
ATOM 591 O O . VAL A 1 83 ? -0.834 2.340 -4.599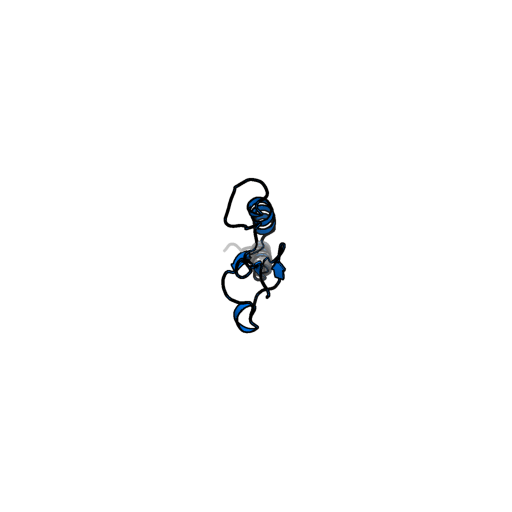 1.00 97.00 83 VAL A O 1
ATOM 594 N N . SER A 1 84 ? -1.865 3.605 -6.156 1.00 94.75 84 SER A N 1
ATOM 595 C CA . SER A 1 84 ? -0.821 3.561 -7.184 1.00 94.75 84 SER A CA 1
ATOM 596 C C . SER A 1 84 ? -0.335 4.989 -7.425 1.00 94.75 84 SER A C 1
ATOM 598 O O . SER A 1 84 ? -1.140 5.907 -7.603 1.00 94.75 84 SER A O 1
ATOM 600 N N . SER A 1 85 ? 0.978 5.192 -7.352 1.00 91.69 85 SER A N 1
ATOM 601 C CA . SER A 1 85 ? 1.628 6.510 -7.332 1.00 91.69 85 SER A CA 1
ATOM 602 C C . SER A 1 85 ? 2.395 6.830 -8.617 1.00 91.69 85 SER A C 1
ATOM 604 O O . SER A 1 85 ? 3.175 7.782 -8.663 1.00 91.69 85 SER A O 1
ATOM 606 N N . GLY A 1 86 ? 2.145 6.055 -9.672 1.00 90.00 86 GLY A N 1
ATOM 607 C CA . GLY A 1 86 ? 2.876 6.107 -10.929 1.00 90.00 86 GLY A CA 1
ATOM 608 C C . GLY A 1 86 ? 3.535 4.758 -11.197 1.00 90.00 86 GLY A C 1
ATOM 609 O O . GLY A 1 86 ? 4.724 4.610 -10.913 1.00 90.00 86 GLY A O 1
ATOM 610 N N . PRO A 1 87 ? 2.801 3.783 -11.759 1.00 92.44 87 PRO A N 1
ATOM 611 C CA . PRO A 1 87 ? 3.357 2.478 -12.069 1.00 92.44 87 PRO A CA 1
ATOM 612 C C . PRO A 1 87 ? 4.319 2.606 -13.257 1.00 92.44 87 PRO A C 1
ATOM 614 O O . PRO A 1 87 ? 4.015 3.256 -14.260 1.00 92.44 87 PRO A O 1
ATOM 617 N N . PHE A 1 88 ? 5.493 1.983 -13.149 1.00 93.00 88 PHE A N 1
ATOM 618 C CA . PHE A 1 88 ? 6.538 2.013 -14.186 1.00 93.00 88 PHE A CA 1
ATOM 619 C C . PHE A 1 88 ? 6.565 0.741 -15.039 1.00 93.00 88 PHE A C 1
ATOM 621 O O . PHE A 1 88 ? 7.339 0.645 -15.994 1.00 93.00 88 PHE A O 1
ATOM 628 N N . ARG A 1 89 ? 5.690 -0.217 -14.733 1.00 93.31 89 ARG A N 1
ATOM 629 C CA . ARG A 1 89 ? 5.399 -1.385 -15.566 1.00 93.31 89 ARG A CA 1
ATOM 630 C C . ARG A 1 89 ? 3.885 -1.665 -15.567 1.00 93.31 89 ARG A C 1
ATOM 632 O O . ARG A 1 89 ? 3.187 -1.133 -14.707 1.00 93.31 89 ARG A O 1
ATOM 639 N N . PRO A 1 90 ? 3.372 -2.475 -16.511 1.00 91.12 90 PRO A N 1
ATOM 640 C CA . PRO A 1 90 ? 1.950 -2.816 -16.576 1.00 91.12 90 PRO A CA 1
ATOM 641 C C . PRO A 1 90 ? 1.434 -3.472 -15.292 1.00 91.12 90 PRO A C 1
ATOM 643 O O . PRO A 1 90 ? 2.177 -4.249 -14.690 1.00 91.12 90 PRO A O 1
ATOM 646 N N . LEU A 1 91 ? 0.181 -3.159 -14.939 1.00 84.88 91 LEU A N 1
ATOM 647 C CA . LEU A 1 91 ? -0.589 -3.783 -13.857 1.00 84.88 91 LEU A CA 1
ATOM 648 C C . LEU A 1 91 ? -1.026 -5.212 -14.213 1.00 84.88 91 LEU A C 1
ATOM 650 O O . LEU A 1 91 ? -1.299 -5.449 -15.415 1.00 84.88 91 LEU A O 1
#